Protein AF-A0A086PSI9-F1 (afdb_monomer)

Nearest PDB structures (foldseek):
  6m0s-assembly1_B  TM=9.285E-01  e=8.854E-03  Saccharomyces cerevisiae S288C

Radius of gyration: 14.74 Å; Cα contacts (8 Å, |Δi|>4): 40; chains: 1; bounding box: 26×27×44 Å

Secondary structure (DSSP, 8-state):
---------HHHHHHHHHHHHHHHTTTS-S-THHHHHHHHHHHHHHHHHHHHHHHHHTT-GGGGGGS---SS----

Foldseek 3Di:
DDPPPPPQDPVLVVLLVLLVVLVVVVVDPDDPSVVVSVVSNVVLVVVLVVLCVVCVVVVNNVCSPVRRRDHPDDDD

pLDDT: mean 88.24, std 15.13, range [31.69, 97.88]

InterPro domains:
  IPR002843 ATPase, V0 complex, C/D subunit [PF01992] (5-65)
  IPR016727 ATPase, V0 complex, subunit D [PTHR11028] (4-71)
  IPR036079 V-type ATP synthase subunit C/D subunit superfamily [SSF103486] (4-69)

Mean predicted aligned error: 5.5 Å

Sequence (76 aa):
MASTSKFKSLEDLLYSETATMCELAFEQQFHYGIYYAWVKLKEQEIRNIVWIADMILMKRKEYISDQIVPLFPPRV

Solvent-accessible surface area (backbone atoms only — not comparable to full-atom values): 4749 Å² total; per-residue (Å²): 131,85,82,75,77,74,78,73,51,74,64,57,52,52,51,48,50,49,49,51,56,33,56,55,45,67,77,60,76,97,62,76,62,43,60,58,26,50,53,53,50,50,54,51,50,51,52,42,51,49,51,45,51,51,23,56,76,69,72,39,66,89,58,44,78,76,76,56,70,83,77,83,69,88,84,130

Structure (mmCIF, N/CA/C/O backbone):
data_AF-A0A086PSI9-F1
#
_entry.id   AF-A0A086PSI9-F1
#
loop_
_atom_site.group_PDB
_atom_site.id
_atom_site.type_symbol
_atom_site.label_atom_id
_atom_site.label_alt_id
_atom_site.label_comp_id
_atom_site.label_asym_id
_atom_site.label_entity_id
_atom_site.label_seq_id
_atom_site.pdbx_PDB_ins_code
_atom_site.Cartn_x
_atom_site.Cartn_y
_atom_site.Cartn_z
_atom_site.occupancy
_atom_site.B_iso_or_equiv
_atom_site.auth_seq_id
_atom_site.auth_comp_id
_atom_site.auth_asym_id
_atom_site.auth_atom_id
_atom_site.pdbx_PDB_model_num
ATOM 1 N N . MET A 1 1 ? -5.298 20.046 21.568 1.00 35.22 1 MET A N 1
ATOM 2 C CA . MET A 1 1 ? -4.723 18.839 22.198 1.00 35.22 1 MET A CA 1
ATOM 3 C C . MET A 1 1 ? -3.556 18.410 21.337 1.00 35.22 1 MET A C 1
ATOM 5 O O . MET A 1 1 ? -3.721 18.363 20.126 1.00 35.22 1 MET A O 1
ATOM 9 N N . ALA A 1 2 ? -2.376 18.272 21.938 1.00 31.69 2 ALA A N 1
ATOM 10 C CA . ALA A 1 2 ? -1.122 18.069 21.225 1.00 31.69 2 ALA A CA 1
ATOM 11 C C . ALA A 1 2 ? -1.210 16.835 20.319 1.00 31.69 2 ALA A C 1
ATOM 13 O O . ALA A 1 2 ? -1.576 15.757 20.783 1.00 31.69 2 ALA A O 1
ATOM 14 N N . SER A 1 3 ? -0.885 17.002 19.037 1.00 36.28 3 SER A N 1
ATOM 15 C CA . SER A 1 3 ? -0.592 15.893 18.140 1.00 36.28 3 SER A CA 1
ATOM 16 C C . SER A 1 3 ? 0.664 15.213 18.673 1.00 36.28 3 SER A C 1
ATOM 18 O O . SER A 1 3 ? 1.782 15.634 18.374 1.00 36.28 3 SER A O 1
ATOM 20 N N . THR A 1 4 ? 0.497 14.203 19.522 1.00 41.94 4 THR A N 1
ATOM 21 C CA . THR A 1 4 ? 1.553 13.242 19.818 1.00 41.94 4 THR A CA 1
ATOM 22 C C . THR A 1 4 ? 1.957 12.662 18.472 1.00 41.94 4 THR A C 1
ATOM 24 O O . THR A 1 4 ? 1.215 11.876 17.885 1.00 41.94 4 THR A O 1
ATOM 27 N N . SER A 1 5 ? 3.086 13.112 17.927 1.00 47.03 5 SER A N 1
ATOM 28 C CA . SER A 1 5 ? 3.683 12.495 16.753 1.00 47.03 5 SER A CA 1
ATOM 29 C C . SER A 1 5 ? 4.023 11.066 17.156 1.00 47.03 5 SER A C 1
ATOM 31 O O . SER A 1 5 ? 5.043 10.823 17.805 1.00 47.03 5 SER A O 1
ATOM 33 N N . LYS A 1 6 ? 3.124 10.121 16.868 1.00 62.84 6 LYS A N 1
ATOM 34 C CA . LYS A 1 6 ? 3.420 8.700 17.008 1.00 62.84 6 LYS A CA 1
ATOM 35 C C . LYS A 1 6 ? 4.644 8.458 16.137 1.00 62.84 6 LYS A C 1
ATOM 37 O O . LYS A 1 6 ? 4.591 8.672 14.927 1.00 62.84 6 LYS A O 1
ATOM 42 N N . PHE A 1 7 ? 5.763 8.117 16.769 1.00 71.69 7 PHE A N 1
ATOM 43 C CA . PHE A 1 7 ? 6.962 7.742 16.040 1.00 71.69 7 PHE A CA 1
ATOM 44 C C . PHE A 1 7 ? 6.603 6.527 15.192 1.00 71.69 7 PHE A C 1
ATOM 46 O O . PHE A 1 7 ? 6.225 5.487 15.730 1.00 71.69 7 PHE A O 1
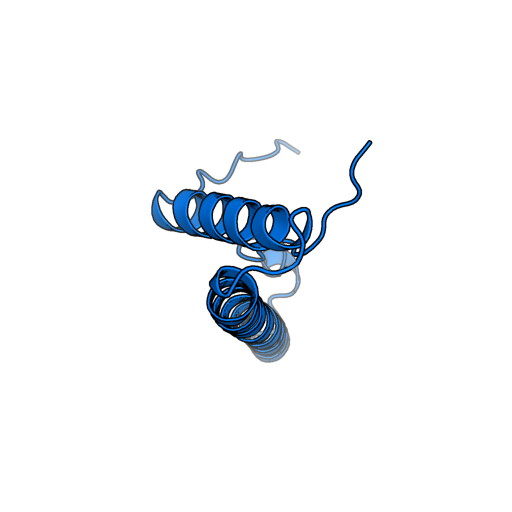ATOM 53 N N . LYS A 1 8 ? 6.660 6.699 13.870 1.00 78.12 8 LYS A N 1
ATOM 54 C CA . LYS A 1 8 ? 6.506 5.596 12.929 1.00 78.12 8 LYS A CA 1
ATOM 55 C C . LYS A 1 8 ? 7.644 4.616 13.157 1.00 78.12 8 LYS A C 1
ATOM 57 O O . LYS A 1 8 ? 8.791 5.034 13.345 1.00 78.12 8 LYS A O 1
ATOM 62 N N . SER A 1 9 ? 7.322 3.331 13.169 1.00 88.19 9 SER A N 1
ATOM 63 C CA . SER A 1 9 ? 8.350 2.302 13.248 1.00 88.19 9 SER A CA 1
ATOM 64 C C . SER A 1 9 ? 9.212 2.337 11.976 1.00 88.19 9 SER A C 1
ATOM 66 O O . SER A 1 9 ? 8.788 2.844 10.935 1.00 88.19 9 SER A O 1
ATOM 68 N N . LEU A 1 10 ? 10.433 1.792 12.037 1.00 90.00 10 LEU A N 1
ATOM 69 C CA . LEU A 1 10 ? 11.244 1.605 10.827 1.00 90.00 10 LEU A CA 1
ATOM 70 C C . LEU A 1 10 ? 10.482 0.777 9.781 1.00 90.00 10 LEU A C 1
ATOM 72 O O . LEU A 1 10 ? 10.577 1.050 8.590 1.00 90.00 10 LEU A O 1
ATOM 76 N N . GLU A 1 11 ? 9.698 -0.201 10.232 1.00 89.25 11 GLU A N 1
ATOM 77 C CA . GLU A 1 11 ? 8.870 -1.040 9.372 1.00 89.25 11 GLU A CA 1
ATOM 78 C C . GLU A 1 11 ? 7.786 -0.220 8.651 1.00 89.25 11 GLU A C 1
ATOM 80 O O . GLU A 1 11 ? 7.633 -0.345 7.438 1.00 89.25 11 GLU A O 1
ATOM 85 N N . ASP A 1 12 ? 7.117 0.702 9.352 1.00 88.25 12 ASP A N 1
ATOM 86 C CA . ASP A 1 12 ? 6.098 1.591 8.771 1.00 88.25 12 ASP A CA 1
ATOM 87 C C . ASP A 1 12 ? 6.694 2.475 7.665 1.00 88.25 12 ASP A C 1
ATOM 89 O O . ASP A 1 12 ? 6.066 2.716 6.630 1.00 88.25 12 ASP A O 1
ATOM 93 N N . LEU A 1 13 ? 7.923 2.961 7.879 1.00 89.88 13 LEU A N 1
ATOM 94 C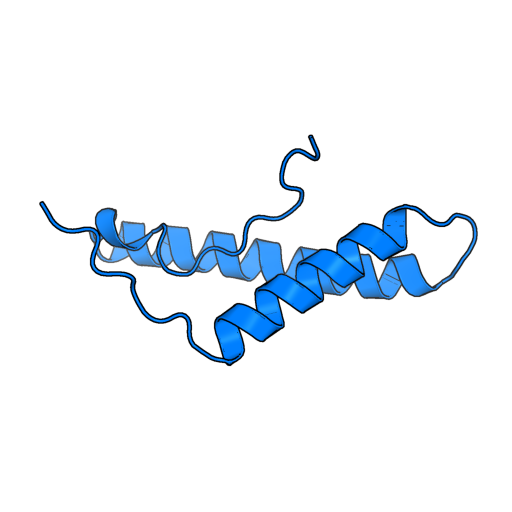 CA . LEU A 1 13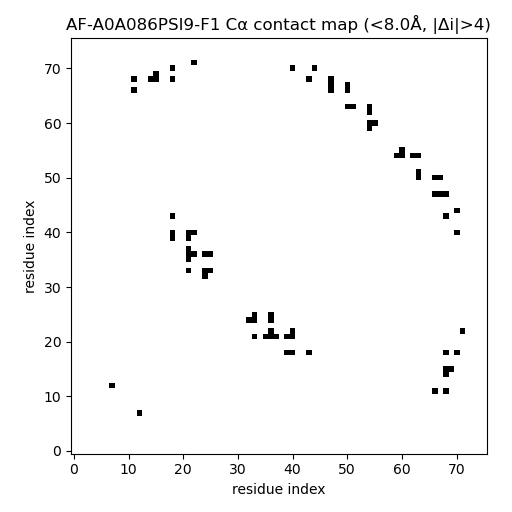 ? 8.657 3.750 6.889 1.00 89.88 13 LEU A CA 1
ATOM 95 C C . LEU A 1 13 ? 9.017 2.901 5.666 1.00 89.88 13 LEU A C 1
ATOM 97 O O . LEU A 1 13 ? 8.798 3.336 4.536 1.00 89.88 13 LEU A O 1
ATOM 101 N N . LEU A 1 14 ? 9.508 1.679 5.883 1.00 91.88 14 LEU A N 1
ATOM 102 C CA . LEU A 1 14 ? 9.852 0.753 4.804 1.00 91.88 14 LEU A CA 1
ATOM 103 C C . LEU A 1 14 ? 8.623 0.339 3.986 1.00 91.88 14 LEU A C 1
ATOM 105 O O . LEU A 1 14 ? 8.717 0.271 2.759 1.00 91.88 14 LEU A O 1
ATOM 109 N N . TYR A 1 15 ? 7.466 0.111 4.615 1.00 90.94 15 TYR A N 1
ATOM 110 C CA . TYR A 1 15 ? 6.226 -0.174 3.887 1.00 90.94 15 TYR A CA 1
ATOM 111 C C . TYR A 1 15 ? 5.768 1.014 3.043 1.00 90.94 15 TYR A C 1
ATOM 113 O O . TYR A 1 15 ? 5.406 0.826 1.882 1.00 90.94 15 TYR A O 1
ATOM 121 N N . SER A 1 16 ? 5.818 2.230 3.596 1.00 91.06 16 SER A N 1
ATOM 122 C CA . SER A 1 16 ? 5.448 3.449 2.868 1.00 91.06 16 SER A CA 1
ATOM 123 C C . SER A 1 16 ? 6.339 3.678 1.645 1.00 91.06 16 SER A C 1
ATOM 125 O O . SER A 1 16 ? 5.841 3.982 0.559 1.00 91.06 16 SER A O 1
ATOM 127 N N . GLU A 1 17 ? 7.651 3.502 1.801 1.00 93.44 17 GLU A N 1
ATOM 128 C CA . GLU A 1 17 ? 8.606 3.654 0.702 1.00 93.44 17 GLU A CA 1
ATOM 129 C C . GLU A 1 17 ? 8.415 2.557 -0.352 1.00 93.44 17 GLU A C 1
ATOM 131 O O . GLU A 1 17 ? 8.363 2.828 -1.549 1.00 93.44 17 GLU A O 1
ATOM 136 N N . THR A 1 18 ? 8.215 1.309 0.084 1.00 93.69 18 THR A N 1
ATOM 137 C CA . THR A 1 18 ? 7.964 0.179 -0.821 1.00 93.69 18 THR A CA 1
ATOM 138 C C . THR A 1 18 ? 6.694 0.383 -1.643 1.00 93.69 18 THR A C 1
ATOM 140 O O . THR A 1 18 ? 6.707 0.124 -2.847 1.00 93.69 18 THR A O 1
ATOM 143 N N . ALA A 1 19 ? 5.612 0.866 -1.022 1.00 94.75 19 ALA A N 1
ATOM 144 C CA . ALA A 1 19 ? 4.377 1.205 -1.724 1.00 94.75 19 ALA A CA 1
ATOM 145 C C . ALA A 1 19 ? 4.634 2.286 -2.784 1.00 94.75 19 ALA A C 1
ATOM 147 O O . ALA A 1 19 ? 4.299 2.083 -3.948 1.00 94.75 19 ALA A O 1
ATOM 148 N N . THR A 1 20 ? 5.338 3.361 -2.415 1.00 94.31 20 THR A N 1
ATOM 149 C CA . THR A 1 20 ? 5.697 4.458 -3.330 1.00 94.31 20 THR A CA 1
ATOM 150 C C . THR A 1 20 ? 6.508 3.957 -4.528 1.00 94.31 20 THR A C 1
ATOM 152 O O . THR A 1 20 ? 6.162 4.238 -5.675 1.00 94.31 20 THR A O 1
ATOM 155 N N . MET A 1 21 ? 7.546 3.149 -4.297 1.00 94.88 21 MET A N 1
ATOM 156 C CA . MET A 1 21 ? 8.353 2.565 -5.374 1.00 94.88 21 MET A CA 1
ATOM 157 C C . MET A 1 21 ? 7.537 1.643 -6.288 1.00 94.88 21 MET A C 1
ATOM 159 O O . MET A 1 21 ? 7.712 1.666 -7.507 1.00 94.88 21 MET A O 1
ATOM 163 N N . CYS A 1 22 ? 6.635 0.835 -5.721 1.00 96.31 22 CYS A N 1
ATOM 164 C CA . CYS A 1 22 ? 5.765 -0.032 -6.513 1.00 96.31 22 CYS A CA 1
ATOM 165 C C . CYS A 1 22 ? 4.770 0.782 -7.345 1.00 96.31 22 CYS A C 1
ATOM 167 O O . CYS A 1 22 ? 4.515 0.419 -8.486 1.00 96.31 22 CYS A O 1
ATOM 169 N N . GLU A 1 23 ? 4.241 1.890 -6.828 1.00 94.75 23 GLU A N 1
ATOM 170 C CA . GLU A 1 23 ? 3.388 2.792 -7.607 1.00 94.75 23 GLU A CA 1
ATOM 171 C C . GLU A 1 23 ? 4.148 3.444 -8.765 1.00 94.75 23 GLU A C 1
ATOM 173 O O . GLU A 1 23 ? 3.632 3.496 -9.879 1.00 94.75 23 GLU A O 1
ATOM 178 N N . LEU A 1 24 ? 5.384 3.898 -8.535 1.00 94.44 24 LEU A N 1
ATOM 179 C CA . LEU A 1 24 ? 6.236 4.477 -9.582 1.00 94.44 24 LEU A CA 1
ATOM 180 C C . LEU A 1 24 ? 6.543 3.483 -10.706 1.00 94.44 24 LEU A C 1
ATOM 182 O O . LEU A 1 24 ? 6.699 3.881 -11.859 1.00 94.44 24 LEU A O 1
ATOM 186 N N . ALA A 1 25 ? 6.564 2.181 -10.409 1.00 95.31 25 ALA A N 1
ATOM 187 C CA . ALA A 1 25 ? 6.715 1.160 -11.438 1.00 95.31 25 ALA A CA 1
ATOM 188 C C . ALA A 1 25 ? 5.574 1.184 -12.474 1.00 95.31 25 ALA A C 1
ATOM 190 O O . ALA A 1 25 ? 5.782 0.69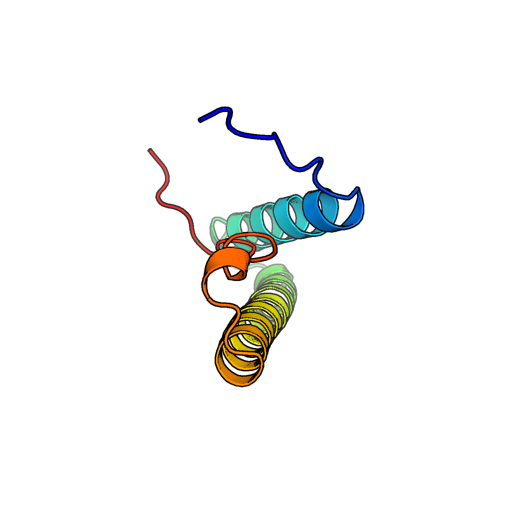3 -13.573 1.00 95.31 25 ALA A O 1
ATOM 191 N N . PHE A 1 26 ? 4.403 1.760 -12.172 1.00 94.38 26 PHE A N 1
ATOM 192 C CA . PHE A 1 26 ? 3.300 1.907 -13.134 1.00 94.38 26 PHE A CA 1
ATOM 193 C C . PHE A 1 26 ? 3.444 3.120 -14.068 1.00 94.38 26 PHE A C 1
ATOM 195 O O . PHE A 1 26 ? 2.662 3.247 -15.009 1.00 94.38 26 PHE A O 1
ATOM 202 N N . GLU A 1 27 ? 4.424 4.003 -13.849 1.00 93.12 27 GLU A N 1
ATOM 203 C CA . GLU A 1 27 ? 4.679 5.144 -14.744 1.00 93.12 27 GLU A CA 1
ATOM 204 C C . GLU A 1 27 ? 5.436 4.747 -16.012 1.00 93.12 27 GLU A C 1
ATOM 206 O O . GLU A 1 27 ? 5.351 5.420 -17.040 1.00 93.12 27 GLU A O 1
ATOM 211 N N . GLN A 1 28 ? 6.181 3.646 -15.948 1.00 92.88 28 GLN A N 1
ATOM 212 C CA . GLN A 1 28 ? 6.890 3.093 -17.092 1.00 92.88 28 GLN A CA 1
ATOM 213 C C . GLN A 1 28 ? 5.976 2.121 -17.850 1.00 92.88 28 GLN A C 1
ATOM 215 O O . GLN A 1 28 ? 5.074 1.503 -17.291 1.00 92.88 28 GLN A O 1
ATOM 220 N N . GLN A 1 29 ? 6.203 1.979 -19.156 1.00 94.00 29 GLN A N 1
ATOM 221 C CA . GLN A 1 29 ? 5.442 1.063 -20.008 1.00 94.00 29 GLN A CA 1
ATOM 222 C C . GLN A 1 29 ? 6.327 -0.078 -20.522 1.00 94.00 29 GLN A C 1
ATOM 224 O O . GLN A 1 29 ? 7.543 0.063 -20.625 1.00 94.00 29 GLN A O 1
ATOM 229 N N . PHE A 1 30 ? 5.703 -1.212 -20.856 1.00 95.06 30 PHE A N 1
ATOM 230 C CA . PHE A 1 30 ? 6.340 -2.377 -21.493 1.00 95.06 30 PHE A CA 1
ATOM 231 C C . PHE A 1 30 ? 7.515 -3.009 -20.716 1.00 95.06 30 PHE A C 1
ATOM 233 O O . PHE A 1 30 ? 8.509 -3.421 -21.311 1.00 95.06 30 PHE A O 1
ATOM 240 N N . HIS A 1 31 ? 7.395 -3.150 -19.392 1.00 96.44 31 HIS A N 1
ATOM 241 C CA . HIS A 1 31 ? 8.376 -3.858 -18.557 1.00 96.44 31 HIS A CA 1
ATOM 242 C C . HIS A 1 31 ? 7.701 -4.850 -17.595 1.00 96.44 31 HIS A C 1
ATOM 244 O O . HIS A 1 31 ? 6.573 -4.658 -17.147 1.00 96.44 31 HIS A O 1
ATOM 250 N N . TYR A 1 32 ? 8.418 -5.916 -17.231 1.00 96.44 32 TYR A N 1
ATOM 251 C CA . TYR A 1 32 ? 7.892 -6.983 -16.367 1.00 96.44 32 TYR A CA 1
ATOM 252 C C . TYR A 1 32 ? 7.841 -6.618 -14.873 1.00 96.44 32 TYR A C 1
ATOM 254 O O . TYR A 1 32 ? 7.207 -7.317 -14.085 1.00 96.44 32 TYR A O 1
ATOM 262 N N . GLY A 1 33 ? 8.471 -5.512 -14.463 1.00 95.75 33 GLY A N 1
ATOM 263 C CA . GLY A 1 33 ? 8.439 -5.045 -13.067 1.00 95.75 33 GLY A CA 1
ATOM 264 C C . GLY A 1 33 ? 7.023 -4.745 -12.555 1.00 95.75 33 GLY A C 1
ATOM 265 O O . GLY A 1 33 ? 6.765 -4.855 -11.358 1.00 95.75 33 GLY A O 1
ATOM 266 N N . ILE A 1 34 ? 6.091 -4.463 -13.471 1.00 97.00 34 ILE A N 1
ATOM 267 C CA . ILE A 1 34 ? 4.685 -4.187 -13.177 1.00 97.00 34 ILE A CA 1
ATOM 268 C C . ILE A 1 34 ? 3.983 -5.340 -12.444 1.00 97.00 34 ILE A C 1
ATOM 270 O O . ILE A 1 34 ? 3.162 -5.107 -11.561 1.00 97.00 34 ILE A O 1
ATOM 274 N N . TYR A 1 35 ? 4.338 -6.591 -12.758 1.00 97.38 35 TYR A N 1
ATOM 275 C CA . TYR A 1 35 ? 3.729 -7.768 -12.136 1.00 97.38 35 TYR A CA 1
ATOM 276 C C . TYR A 1 35 ? 4.124 -7.877 -10.663 1.00 97.38 35 TYR A C 1
ATOM 278 O O . TYR A 1 35 ? 3.273 -8.116 -9.809 1.00 97.38 35 TYR A O 1
ATOM 286 N N . TYR A 1 36 ? 5.404 -7.647 -10.354 1.00 96.56 36 TYR A N 1
ATOM 287 C CA . TYR A 1 36 ? 5.892 -7.623 -8.976 1.00 96.56 36 TYR A CA 1
ATOM 288 C C . TYR A 1 36 ? 5.239 -6.489 -8.181 1.00 96.56 36 TYR A C 1
ATOM 290 O O . TYR A 1 36 ? 4.705 -6.722 -7.096 1.00 96.56 36 TYR A O 1
ATOM 298 N N . ALA A 1 37 ? 5.229 -5.282 -8.752 1.00 97.12 37 ALA A N 1
ATOM 299 C CA . ALA A 1 37 ? 4.620 -4.117 -8.129 1.00 97.12 37 ALA A CA 1
ATOM 300 C C . ALA A 1 37 ? 3.127 -4.337 -7.838 1.00 97.12 37 ALA A C 1
ATOM 302 O O . ALA A 1 37 ? 2.665 -4.045 -6.737 1.00 97.12 37 ALA A O 1
ATOM 303 N N . TRP A 1 38 ? 2.387 -4.934 -8.777 1.00 96.62 38 TRP A N 1
ATOM 304 C CA . TRP A 1 38 ? 0.978 -5.277 -8.585 1.00 96.62 38 TRP A CA 1
ATOM 305 C C . TRP A 1 38 ? 0.761 -6.236 -7.409 1.00 96.62 38 TRP A C 1
ATOM 307 O O . TRP A 1 38 ? -0.086 -5.962 -6.558 1.00 96.62 38 TRP A O 1
ATOM 317 N N . VAL A 1 39 ? 1.536 -7.326 -7.323 1.00 97.88 39 VAL A N 1
ATOM 318 C CA . VAL A 1 39 ? 1.423 -8.283 -6.207 1.00 97.88 39 VAL A CA 1
ATOM 319 C C . VAL A 1 39 ? 1.691 -7.580 -4.876 1.00 97.88 39 VAL A C 1
ATOM 321 O O . VAL A 1 39 ? 0.909 -7.732 -3.939 1.00 97.88 39 VAL A O 1
ATOM 324 N N . LYS A 1 40 ? 2.744 -6.758 -4.793 1.00 96.44 40 LYS A N 1
ATOM 325 C CA . LYS A 1 40 ? 3.109 -6.052 -3.554 1.00 96.44 40 LYS A CA 1
ATOM 326 C C . LYS A 1 40 ? 2.092 -5.006 -3.119 1.00 96.44 40 LYS A C 1
ATOM 328 O O . LYS A 1 40 ? 1.759 -4.947 -1.935 1.00 96.44 40 LYS A O 1
ATOM 333 N N . LEU A 1 41 ? 1.536 -4.241 -4.053 1.00 97.00 41 LEU A N 1
ATOM 334 C CA . LEU A 1 41 ? 0.453 -3.305 -3.745 1.00 97.00 41 LEU A CA 1
ATOM 335 C C . LEU A 1 41 ? -0.814 -4.047 -3.296 1.00 97.00 41 LEU A C 1
ATOM 337 O O . LEU A 1 41 ? -1.467 -3.619 -2.346 1.00 97.00 41 LEU A O 1
ATOM 341 N N . LYS A 1 42 ? -1.133 -5.194 -3.911 1.00 97.19 42 LYS A N 1
ATOM 342 C CA . LYS A 1 42 ? -2.288 -6.016 -3.521 1.00 97.19 42 LYS A CA 1
ATOM 343 C C . LYS A 1 42 ? -2.126 -6.629 -2.125 1.00 97.19 42 LYS A C 1
ATOM 345 O O . LYS A 1 42 ? -3.080 -6.634 -1.351 1.00 97.19 42 LYS A O 1
ATOM 350 N N . GLU A 1 43 ? -0.928 -7.096 -1.773 1.00 96.75 43 GLU A N 1
ATOM 351 C CA . GLU A 1 43 ? -0.606 -7.555 -0.413 1.00 96.75 43 GLU A CA 1
ATOM 352 C C . GLU A 1 43 ? -0.815 -6.435 0.623 1.00 96.75 43 GLU A C 1
ATOM 354 O O . GLU A 1 43 ? -1.407 -6.668 1.680 1.00 96.75 43 GLU A O 1
ATOM 359 N N . GLN A 1 44 ? -0.374 -5.208 0.317 1.00 96.19 44 GLN A N 1
ATOM 360 C CA . GLN A 1 44 ? -0.563 -4.053 1.201 1.00 96.19 44 GLN A CA 1
ATOM 361 C C . GLN A 1 44 ? -2.040 -3.652 1.333 1.00 96.19 44 GLN A C 1
ATOM 363 O O . GLN A 1 44 ? -2.481 -3.308 2.429 1.00 96.19 44 GLN A O 1
ATOM 368 N N . GLU A 1 45 ? -2.822 -3.732 0.255 1.00 96.88 45 GLU A N 1
ATOM 369 C CA . GLU A 1 45 ? -4.266 -3.476 0.292 1.00 96.88 45 GLU A CA 1
ATOM 370 C C . GLU A 1 45 ? -4.982 -4.455 1.230 1.00 96.88 45 GLU A C 1
ATOM 372 O O . GLU A 1 45 ? -5.755 -4.033 2.091 1.00 96.88 45 GLU A O 1
ATOM 377 N N . ILE A 1 46 ? -4.674 -5.753 1.123 1.00 97.19 46 ILE A N 1
ATOM 378 C CA . ILE A 1 46 ? -5.230 -6.781 2.014 1.00 97.19 46 ILE A CA 1
ATOM 379 C C . ILE A 1 46 ? -4.855 -6.479 3.469 1.00 97.19 46 ILE A C 1
ATOM 381 O O . ILE A 1 46 ? -5.730 -6.498 4.334 1.00 97.19 46 ILE A O 1
ATOM 385 N N . ARG A 1 47 ? -3.588 -6.141 3.746 1.00 95.56 47 ARG A N 1
ATOM 386 C CA . ARG A 1 47 ? -3.127 -5.767 5.096 1.00 95.56 47 ARG A CA 1
ATOM 387 C C . ARG A 1 47 ? -3.911 -4.577 5.655 1.00 95.56 47 ARG A C 1
ATOM 389 O O . ARG A 1 47 ? -4.357 -4.629 6.800 1.00 95.56 47 ARG A O 1
ATOM 396 N N . ASN A 1 48 ? -4.121 -3.538 4.847 1.00 95.31 48 ASN A N 1
ATOM 397 C CA . ASN A 1 48 ? -4.898 -2.364 5.245 1.00 95.31 48 ASN A CA 1
ATOM 398 C C . ASN A 1 48 ? -6.355 -2.734 5.576 1.00 95.31 48 ASN A C 1
ATOM 400 O O . ASN A 1 48 ? -6.881 -2.295 6.598 1.00 95.31 48 ASN A O 1
ATOM 404 N N . ILE A 1 49 ? -7.007 -3.553 4.742 1.00 96.75 49 ILE A N 1
ATOM 405 C CA . ILE A 1 49 ? -8.395 -3.994 4.962 1.00 96.75 49 ILE A CA 1
ATOM 406 C C . ILE A 1 49 ? -8.508 -4.825 6.245 1.00 96.75 49 ILE A C 1
ATOM 408 O O . ILE A 1 49 ? -9.413 -4.585 7.045 1.00 96.75 49 ILE A O 1
ATOM 412 N N . VAL A 1 50 ? -7.587 -5.769 6.461 1.00 97.06 50 VAL A N 1
ATOM 413 C CA . VAL A 1 50 ? -7.551 -6.602 7.674 1.00 97.06 50 VAL A CA 1
ATOM 414 C C . VAL A 1 50 ? -7.376 -5.735 8.918 1.00 97.06 50 VAL A C 1
ATOM 416 O O . VAL A 1 50 ? -8.141 -5.885 9.866 1.00 97.06 50 VAL A O 1
ATOM 419 N N . TRP A 1 51 ? -6.461 -4.761 8.893 1.00 94.94 51 TRP A N 1
ATOM 420 C CA . TRP A 1 51 ? -6.279 -3.828 10.008 1.00 94.94 51 TRP A CA 1
ATOM 421 C C . TRP A 1 51 ? -7.565 -3.064 10.348 1.00 94.94 51 TRP A C 1
ATOM 423 O O . TRP A 1 51 ? -7.959 -2.981 11.513 1.00 94.94 51 TRP A O 1
ATO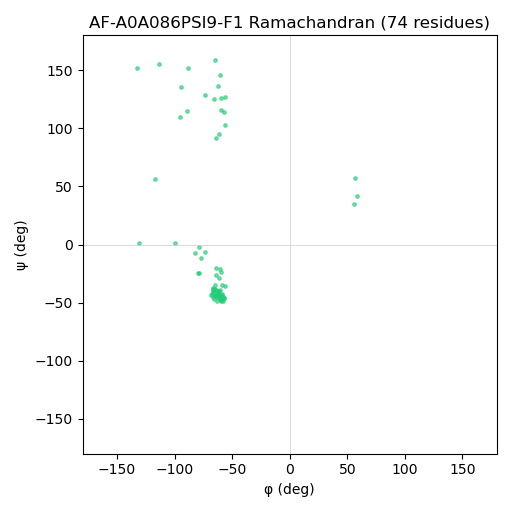M 433 N N . ILE A 1 52 ? -8.257 -2.534 9.334 1.00 95.44 52 ILE A N 1
ATOM 434 C CA . ILE A 1 52 ? -9.539 -1.840 9.525 1.00 95.44 52 ILE A CA 1
ATOM 435 C C . ILE A 1 52 ? -10.572 -2.788 10.145 1.00 95.44 52 ILE A C 1
ATOM 437 O O . ILE A 1 52 ? -11.261 -2.407 11.095 1.00 95.44 52 ILE A O 1
ATOM 441 N N . ALA A 1 53 ? -10.675 -4.017 9.631 1.00 96.81 53 ALA A N 1
ATOM 442 C CA . ALA A 1 53 ? -11.602 -5.021 10.142 1.00 96.81 53 ALA A CA 1
ATOM 443 C C . ALA A 1 53 ? -11.321 -5.351 11.617 1.00 96.81 53 ALA A C 1
ATOM 445 O O . ALA A 1 53 ? -12.246 -5.322 12.434 1.00 96.81 53 ALA A O 1
ATOM 446 N N . ASP A 1 54 ? -10.058 -5.564 11.983 1.00 96.12 54 ASP A N 1
ATOM 447 C CA . ASP A 1 54 ? -9.642 -5.855 13.357 1.00 96.12 54 ASP A CA 1
ATOM 448 C C . ASP A 1 54 ? -9.959 -4.695 14.306 1.00 96.12 54 ASP A C 1
ATOM 450 O O . ASP A 1 54 ? -10.500 -4.904 15.395 1.00 96.12 54 ASP A O 1
ATOM 454 N N . MET A 1 55 ? -9.704 -3.451 13.891 1.00 95.75 55 MET A N 1
ATOM 455 C CA . MET A 1 55 ? -10.035 -2.276 14.704 1.00 95.75 55 MET A CA 1
ATOM 456 C C . MET A 1 55 ? -11.547 -2.106 14.898 1.00 95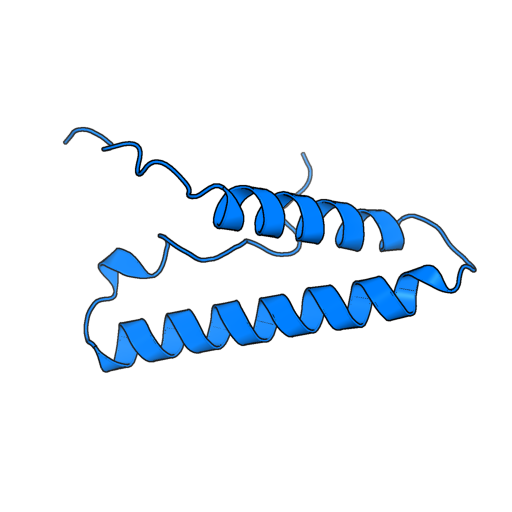.75 55 MET A C 1
ATOM 458 O O . MET A 1 55 ? -11.988 -1.707 15.982 1.00 95.75 55 MET A O 1
ATOM 462 N N . ILE A 1 56 ? -12.361 -2.444 13.892 1.00 95.62 56 ILE A N 1
ATOM 463 C CA . ILE A 1 56 ? -13.827 -2.463 14.017 1.00 95.62 56 ILE A CA 1
ATOM 464 C C . ILE A 1 56 ? -14.268 -3.556 14.999 1.00 95.62 56 ILE A C 1
ATOM 466 O O . ILE A 1 56 ? -15.074 -3.270 15.890 1.00 95.62 56 ILE A O 1
ATOM 470 N N . LEU A 1 57 ? -13.724 -4.772 14.882 1.00 97.25 57 LEU A N 1
ATOM 471 C CA . LEU A 1 57 ? -14.03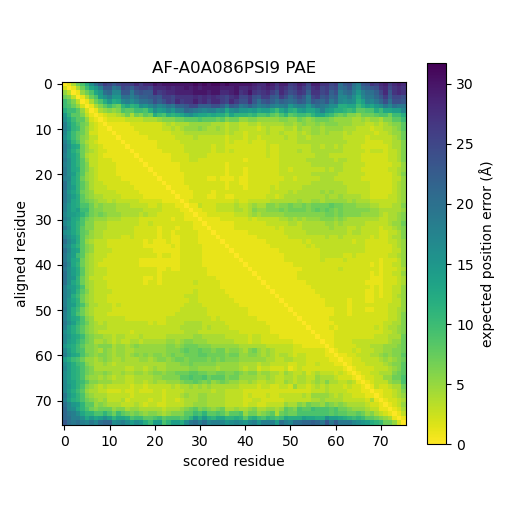3 -5.900 15.769 1.00 97.25 57 LEU A CA 1
ATOM 472 C C . LEU A 1 57 ? -13.661 -5.601 17.229 1.00 97.25 57 LEU A C 1
ATOM 474 O O . LEU A 1 57 ? -14.434 -5.897 18.139 1.00 97.25 57 LEU A O 1
ATOM 478 N N . MET A 1 58 ? -12.522 -4.943 17.454 1.00 96.81 58 MET A N 1
ATOM 479 C CA . MET A 1 58 ? -12.053 -4.528 18.782 1.00 96.81 58 MET A CA 1
ATOM 480 C C . MET A 1 58 ? -12.750 -3.267 19.322 1.00 96.81 58 MET A C 1
ATOM 482 O O . MET A 1 58 ? -12.461 -2.857 20.445 1.00 96.81 58 MET A O 1
ATOM 486 N N . LYS A 1 59 ? -13.659 -2.643 18.554 1.00 95.50 59 LYS A N 1
ATOM 487 C CA . LYS A 1 59 ? -14.321 -1.360 18.873 1.00 95.50 59 LYS A CA 1
ATOM 488 C C . LYS A 1 59 ? -13.341 -0.207 19.146 1.00 95.50 59 LYS A C 1
ATOM 490 O O . LYS A 1 59 ? -13.629 0.667 19.956 1.00 95.50 59 LYS A O 1
ATOM 495 N N . ARG A 1 60 ? -12.208 -0.197 18.441 1.00 94.06 60 ARG A N 1
ATOM 496 C CA . ARG A 1 60 ? -11.093 0.754 18.585 1.00 94.06 60 ARG A CA 1
ATOM 497 C C . ARG A 1 60 ? -10.898 1.577 17.311 1.00 94.06 60 ARG A C 1
ATOM 499 O O . ARG A 1 60 ? -9.837 1.572 16.689 1.00 94.06 60 ARG A O 1
ATOM 506 N N . LYS A 1 61 ? -11.966 2.256 16.881 1.00 89.81 61 LYS A N 1
ATOM 507 C CA . LYS A 1 61 ? -12.009 2.980 15.596 1.00 89.81 61 LYS A CA 1
ATOM 508 C C . LYS A 1 61 ? -11.019 4.145 15.532 1.00 89.81 61 LYS A C 1
ATOM 510 O O . LYS A 1 61 ? -10.566 4.507 14.453 1.00 89.81 61 LYS A O 1
ATOM 515 N N . GLU A 1 62 ? -10.666 4.704 16.678 1.00 91.31 62 GLU A N 1
ATOM 516 C CA . GLU A 1 62 ? -9.711 5.794 16.838 1.00 91.31 62 GLU A CA 1
ATOM 517 C C . GLU A 1 62 ? -8.276 5.422 16.423 1.00 91.31 62 GLU A C 1
ATOM 519 O O . GLU A 1 62 ? -7.505 6.313 16.087 1.00 91.31 62 GLU A O 1
ATOM 524 N N . TYR A 1 63 ? -7.941 4.126 16.362 1.00 88.19 63 TYR A N 1
ATOM 525 C CA . TYR A 1 63 ? -6.613 3.626 15.972 1.00 88.19 63 TYR A CA 1
ATOM 526 C C . TYR A 1 63 ? -6.537 3.160 14.509 1.00 88.19 63 TYR A C 1
ATOM 528 O O . TYR A 1 63 ? -5.491 2.694 14.058 1.00 88.19 63 TYR A O 1
ATOM 536 N N . ILE A 1 64 ? -7.630 3.273 13.742 1.00 89.69 64 ILE A N 1
ATOM 537 C CA . ILE A 1 64 ? -7.665 2.836 12.337 1.00 89.69 64 ILE A CA 1
ATOM 538 C C . ILE A 1 64 ? -6.571 3.541 11.528 1.00 89.69 64 ILE A C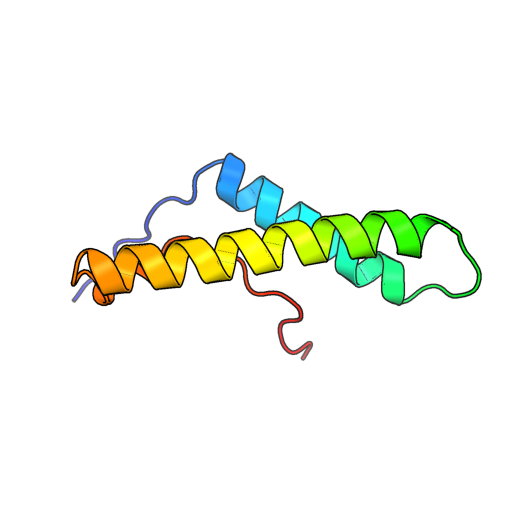 1
ATOM 540 O O . ILE A 1 64 ? -5.821 2.888 10.808 1.00 89.69 64 ILE A O 1
ATOM 544 N N . SER A 1 65 ? -6.429 4.854 11.702 1.00 87.12 65 SER A N 1
ATOM 545 C CA . SER A 1 65 ? -5.501 5.688 10.932 1.00 87.12 65 SER A CA 1
ATOM 546 C C . SER A 1 65 ? -4.022 5.507 11.296 1.00 87.12 65 SER A C 1
ATOM 548 O O . SER A 1 65 ? -3.168 6.083 10.630 1.00 87.12 65 SER A O 1
ATOM 550 N N . ASP A 1 66 ? -3.697 4.735 12.336 1.00 85.69 66 ASP A N 1
ATOM 551 C CA . ASP A 1 66 ? -2.338 4.694 12.890 1.00 85.69 66 ASP A CA 1
ATOM 552 C C . ASP A 1 66 ? -1.358 3.818 12.104 1.00 85.69 66 ASP A C 1
ATOM 554 O O . ASP A 1 66 ? -0.148 4.005 12.219 1.00 85.69 66 ASP A O 1
ATOM 558 N N . GLN A 1 67 ? -1.862 2.830 11.363 1.00 84.88 67 GLN A N 1
ATOM 559 C CA . GLN A 1 67 ? -1.045 1.801 10.698 1.00 84.88 67 GLN A CA 1
ATOM 560 C C . GLN A 1 67 ? -1.412 1.604 9.221 1.0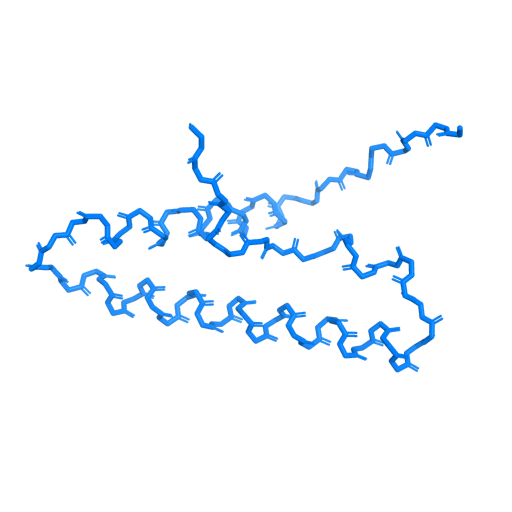0 84.88 67 GLN A C 1
ATOM 562 O O . GLN A 1 67 ? -0.825 0.770 8.536 1.00 84.88 67 GLN A O 1
ATOM 567 N N . ILE A 1 68 ? -2.379 2.367 8.706 1.00 90.50 68 ILE A N 1
ATOM 568 C CA . ILE A 1 68 ? -2.745 2.301 7.290 1.00 90.50 68 ILE A CA 1
ATOM 569 C C . ILE A 1 68 ? -1.660 2.975 6.456 1.00 90.50 68 ILE A C 1
ATOM 571 O O . ILE A 1 68 ? -1.310 4.134 6.685 1.00 90.50 68 ILE A O 1
ATOM 575 N N . VAL A 1 69 ? -1.189 2.263 5.433 1.00 91.75 69 VAL A N 1
ATOM 576 C CA . VAL A 1 69 ? -0.332 2.826 4.385 1.00 91.75 69 VAL A CA 1
ATOM 577 C C . VAL A 1 69 ? -1.226 3.219 3.207 1.00 91.75 69 VAL A C 1
ATOM 579 O O . VAL A 1 69 ? -1.786 2.325 2.569 1.00 91.75 69 VAL A O 1
ATOM 582 N N . PRO A 1 70 ? -1.423 4.517 2.921 1.00 90.31 70 PRO A N 1
ATOM 583 C CA . PRO A 1 70 ? -2.275 4.940 1.817 1.00 90.31 70 PRO A CA 1
ATOM 584 C C . PRO A 1 70 ? -1.664 4.504 0.483 1.00 90.31 70 PRO A C 1
ATOM 586 O O . PRO A 1 70 ? -0.514 4.822 0.197 1.00 90.31 70 PRO A O 1
ATOM 589 N N . LEU A 1 71 ? -2.452 3.784 -0.315 1.00 91.50 71 LEU A N 1
ATOM 590 C CA . LEU A 1 71 ? -2.112 3.422 -1.689 1.00 91.50 71 LEU A CA 1
ATOM 591 C C . LEU A 1 71 ? -2.718 4.461 -2.635 1.00 91.50 71 LEU A C 1
ATOM 593 O O . LEU A 1 71 ? -3.886 4.822 -2.474 1.00 91.50 71 LEU A O 1
ATOM 597 N N . PHE A 1 72 ? -1.942 4.910 -3.615 1.00 89.12 72 PHE A N 1
ATOM 598 C CA . PHE A 1 72 ? -2.296 5.927 -4.607 1.00 89.12 72 PHE A CA 1
ATOM 599 C C . PHE A 1 72 ? -2.737 7.268 -3.995 1.00 89.12 72 PHE A C 1
ATOM 601 O O . PHE A 1 72 ? -3.849 7.741 -4.263 1.00 89.12 72 PHE A O 1
ATOM 608 N N . PRO A 1 73 ? -1.896 7.915 -3.165 1.00 84.50 73 PRO A N 1
ATOM 609 C CA . PRO A 1 73 ? -2.192 9.258 -2.692 1.00 84.50 73 PRO A CA 1
ATOM 610 C C . PRO A 1 73 ? -2.293 10.241 -3.876 1.00 84.50 73 PRO A C 1
ATOM 612 O O . PRO A 1 73 ? -1.564 10.101 -4.863 1.00 84.50 73 PRO A O 1
ATOM 615 N N . PRO A 1 74 ? -3.178 11.253 -3.798 1.00 83.06 74 PRO A N 1
ATOM 616 C CA . PRO A 1 74 ? -3.275 12.270 -4.835 1.00 83.06 74 PRO A CA 1
ATOM 617 C C . PRO A 1 74 ? -1.937 13.002 -4.976 1.00 83.06 74 PRO A C 1
ATOM 619 O O . PRO A 1 74 ? -1.391 13.516 -3.999 1.00 83.06 74 PRO A O 1
ATOM 622 N N . ARG A 1 75 ? -1.412 13.029 -6.202 1.00 74.12 75 ARG A N 1
ATOM 623 C CA . ARG A 1 75 ? -0.167 13.718 -6.553 1.00 74.12 75 ARG A CA 1
ATOM 624 C C . ARG A 1 75 ? -0.526 15.152 -6.938 1.00 74.12 75 ARG A C 1
ATOM 626 O O . ARG A 1 75 ? -1.281 15.344 -7.890 1.00 74.12 75 ARG A O 1
ATOM 633 N N . VAL A 1 76 ? -0.068 16.118 -6.141 1.00 57.62 76 VAL A N 1
ATOM 634 C CA . VAL A 1 76 ? -0.201 17.563 -6.400 1.00 57.62 76 VAL A CA 1
ATOM 635 C C . VAL A 1 76 ? 1.038 18.048 -7.132 1.00 57.62 76 VAL A C 1
ATOM 637 O O . VAL A 1 76 ? 2.139 17.638 -6.702 1.00 57.62 76 VAL A O 1
#

Organism: NCBI:txid943118